Protein AF-A0A0D0E248-F1 (afdb_monomer_lite)

Structure (mmCIF, N/CA/C/O backbone):
data_AF-A0A0D0E248-F1
#
_entry.id   AF-A0A0D0E248-F1
#
loop_
_atom_site.group_PDB
_atom_site.id
_atom_site.type_symbol
_atom_site.label_atom_id
_atom_site.label_alt_id
_atom_site.label_comp_id
_atom_site.label_asym_id
_atom_site.label_entity_id
_atom_site.label_seq_id
_atom_site.pdbx_PDB_ins_code
_atom_site.Cartn_x
_atom_site.Cartn_y
_atom_site.Cartn_z
_atom_site.occupancy
_atom_site.B_iso_or_equiv
_atom_site.auth_seq_id
_atom_site.auth_comp_id
_atom_site.auth_asym_id
_atom_site.auth_atom_id
_atom_site.pdbx_PDB_model_num
ATOM 1 N N . MET A 1 1 ? -57.330 0.760 -16.934 1.00 39.19 1 MET A N 1
ATOM 2 C CA . MET A 1 1 ? -55.935 1.194 -16.729 1.00 39.19 1 MET A CA 1
ATOM 3 C C . MET A 1 1 ? -55.610 0.836 -15.293 1.00 39.19 1 MET A C 1
ATOM 5 O O . MET A 1 1 ? -56.316 1.306 -14.417 1.00 39.19 1 MET A O 1
ATOM 9 N N . ALA A 1 2 ? -54.727 -0.141 -15.085 1.00 39.84 2 ALA A N 1
ATOM 10 C CA . ALA A 1 2 ? -54.472 -0.732 -13.774 1.00 39.84 2 ALA A CA 1
ATOM 11 C C . ALA A 1 2 ? -53.403 0.086 -13.042 1.00 39.84 2 ALA A C 1
ATOM 13 O O . ALA A 1 2 ? -52.274 0.191 -13.518 1.00 39.84 2 ALA A O 1
ATOM 14 N N . GLU A 1 3 ? -53.783 0.675 -11.914 1.00 45.19 3 GLU A N 1
ATOM 15 C CA . GLU A 1 3 ? -52.888 1.369 -10.994 1.00 45.19 3 GLU A CA 1
ATOM 16 C C . GLU A 1 3 ? -52.169 0.314 -10.142 1.00 45.19 3 GLU A C 1
ATOM 18 O O . GLU A 1 3 ? -52.788 -0.406 -9.360 1.00 45.19 3 GLU A O 1
ATOM 23 N N . GLN A 1 4 ? -50.862 0.159 -10.355 1.00 46.84 4 GLN A N 1
ATOM 24 C CA . GLN A 1 4 ? -50.018 -0.738 -9.569 1.00 46.84 4 GLN A CA 1
ATOM 25 C C . GLN A 1 4 ? -49.621 -0.028 -8.272 1.00 46.84 4 GLN A C 1
ATOM 27 O O . GLN A 1 4 ? -48.730 0.818 -8.252 1.00 46.84 4 GLN A O 1
ATOM 32 N N . HIS A 1 5 ? -50.321 -0.369 -7.194 1.00 43.12 5 HIS A N 1
ATOM 33 C CA . HIS A 1 5 ? -49.990 0.010 -5.826 1.00 43.12 5 HIS A CA 1
ATOM 34 C C . HIS A 1 5 ? -48.721 -0.759 -5.413 1.00 43.12 5 HIS A C 1
ATOM 36 O O . HIS A 1 5 ? -48.769 -1.972 -5.216 1.00 43.12 5 HIS A O 1
ATOM 42 N N . LEU A 1 6 ? -47.566 -0.084 -5.353 1.00 41.16 6 LEU A N 1
ATOM 43 C CA . LEU A 1 6 ? -46.369 -0.642 -4.716 1.00 41.16 6 LEU A CA 1
ATOM 44 C C . LEU A 1 6 ? -46.582 -0.605 -3.198 1.00 41.16 6 LEU A C 1
ATOM 46 O O . LEU A 1 6 ? -46.301 0.396 -2.541 1.00 41.16 6 LEU A O 1
ATOM 50 N N . GLU A 1 7 ? -47.099 -1.699 -2.650 1.00 42.28 7 GLU A N 1
ATOM 51 C CA . GLU A 1 7 ? -47.077 -1.949 -1.213 1.00 42.28 7 GLU A CA 1
ATOM 52 C C . GLU A 1 7 ? -45.626 -2.223 -0.794 1.00 42.28 7 GLU A C 1
ATOM 54 O O . GLU A 1 7 ? -45.044 -3.257 -1.120 1.00 42.28 7 GLU A O 1
ATOM 59 N N . LEU A 1 8 ? -45.009 -1.249 -0.125 1.00 46.56 8 LEU A N 1
ATOM 60 C CA . LEU A 1 8 ? -43.713 -1.424 0.523 1.00 46.56 8 LEU A CA 1
ATOM 61 C C . LEU A 1 8 ? -43.925 -2.213 1.821 1.00 46.56 8 LEU A C 1
ATOM 63 O O . LEU A 1 8 ? -44.661 -1.780 2.707 1.00 46.56 8 LEU A O 1
ATOM 67 N N . ASP A 1 9 ? -43.286 -3.379 1.901 1.00 43.09 9 ASP A N 1
ATOM 68 C CA . ASP A 1 9 ? -43.394 -4.343 2.998 1.00 43.09 9 ASP A CA 1
ATOM 69 C C . ASP A 1 9 ? -42.980 -3.709 4.356 1.00 43.09 9 ASP A C 1
ATOM 71 O O . ASP A 1 9 ? -41.838 -3.256 4.493 1.00 43.09 9 ASP A O 1
ATOM 75 N N . PRO A 1 10 ? -43.856 -3.651 5.384 1.00 47.69 10 PRO A N 1
ATOM 76 C CA . PRO A 1 10 ? -43.585 -2.937 6.642 1.00 47.69 10 PRO A CA 1
ATOM 77 C C . PRO A 1 10 ? -42.540 -3.600 7.553 1.00 47.69 10 PRO A C 1
ATOM 79 O O . PRO A 1 10 ? -42.198 -3.048 8.597 1.00 47.69 10 PRO A O 1
ATOM 82 N N . GLN A 1 11 ? -42.046 -4.790 7.200 1.00 52.72 11 GLN A N 1
ATOM 83 C CA . GLN A 1 11 ? -41.206 -5.614 8.078 1.00 52.72 11 GLN A CA 1
ATOM 84 C C . GLN A 1 11 ? -39.753 -5.126 8.211 1.00 52.72 11 GLN A C 1
ATOM 86 O O . GLN A 1 11 ? -39.019 -5.635 9.053 1.00 52.72 11 GLN A O 1
ATOM 91 N N . PHE A 1 12 ? -39.333 -4.129 7.425 1.00 52.69 12 PHE A N 1
ATOM 92 C CA . PHE A 1 12 ? -37.957 -3.608 7.420 1.00 52.69 12 PHE A CA 1
ATOM 93 C C . PHE A 1 12 ? -37.821 -2.161 7.921 1.00 52.69 12 PHE A C 1
ATOM 95 O O . PHE A 1 12 ? -36.789 -1.520 7.715 1.00 52.69 12 PHE A O 1
ATOM 102 N N . LEU A 1 13 ? -38.838 -1.628 8.602 1.00 53.03 13 LEU A N 1
ATOM 103 C CA . LEU A 1 13 ? -38.734 -0.331 9.270 1.00 53.03 13 LEU A CA 1
ATOM 104 C C . LEU A 1 13 ? -38.029 -0.501 10.619 1.00 53.03 13 LEU A C 1
ATOM 106 O O . LEU A 1 13 ? -38.674 -0.680 11.649 1.00 53.03 13 LEU A O 1
ATOM 110 N N . LEU A 1 14 ? -36.694 -0.440 10.602 1.00 62.88 14 LEU A N 1
ATOM 111 C CA . LEU A 1 14 ? -35.895 -0.323 11.823 1.00 62.88 14 LEU A CA 1
ATOM 112 C C . LEU A 1 14 ? -36.376 0.897 12.614 1.00 62.88 14 LEU A C 1
ATOM 114 O O . LEU A 1 14 ? -36.483 2.005 12.080 1.00 62.88 14 LEU A O 1
ATOM 118 N N . SER A 1 15 ? -36.669 0.703 13.895 1.00 78.12 15 SER A N 1
ATOM 119 C CA . SER A 1 15 ? -37.025 1.802 14.781 1.00 78.12 15 SER A CA 1
ATOM 120 C C . SER A 1 15 ? -35.856 2.779 14.912 1.00 78.12 15 SER A C 1
ATOM 122 O O . SER A 1 15 ? -34.686 2.414 14.784 1.00 78.12 15 SER A O 1
ATOM 124 N N . ALA A 1 16 ? -36.149 4.037 15.244 1.00 71.25 16 ALA A N 1
ATOM 125 C CA . ALA A 1 16 ? -35.110 5.043 15.481 1.00 71.25 16 ALA A CA 1
ATOM 126 C C . ALA A 1 16 ? -34.071 4.599 16.534 1.00 71.25 16 ALA A C 1
ATOM 128 O O . ALA A 1 16 ? -32.921 5.018 16.469 1.00 71.25 16 ALA A O 1
ATOM 129 N N . ARG A 1 17 ? -34.464 3.725 17.476 1.00 70.62 17 ARG A N 1
ATOM 130 C CA . ARG A 1 17 ? -33.571 3.138 18.485 1.00 70.62 17 ARG A CA 1
ATOM 131 C C . ARG A 1 17 ? -32.650 2.069 17.903 1.00 70.62 17 ARG A C 1
ATOM 133 O O . ARG A 1 17 ? -31.469 2.076 18.212 1.00 70.62 17 ARG A O 1
ATOM 140 N N . GLU A 1 18 ? -33.161 1.204 17.032 1.00 76.94 18 GLU A N 1
ATOM 141 C CA . GLU A 1 18 ? -32.341 0.200 16.340 1.00 76.94 18 GLU A CA 1
ATOM 142 C C . GLU A 1 18 ? -31.362 0.860 15.363 1.00 76.94 18 GLU A C 1
ATOM 144 O O . GLU A 1 18 ? -30.212 0.443 15.257 1.00 76.94 18 GLU A O 1
ATOM 149 N N . ILE A 1 19 ? -31.778 1.942 14.696 1.00 77.06 19 ILE A N 1
ATOM 150 C CA . ILE A 1 19 ? -30.882 2.745 13.855 1.00 77.06 19 ILE A CA 1
ATOM 151 C C . ILE A 1 19 ? -29.776 3.380 14.706 1.00 77.06 19 ILE A C 1
ATOM 153 O O . ILE A 1 19 ? -28.614 3.322 14.314 1.00 77.06 19 ILE A O 1
ATOM 157 N N . ASP A 1 20 ? -30.107 3.956 15.865 1.00 73.56 20 ASP A N 1
ATOM 158 C CA . ASP A 1 20 ? -29.113 4.549 16.770 1.00 73.56 20 ASP A CA 1
ATOM 159 C C . ASP A 1 20 ? -28.129 3.505 17.318 1.00 73.56 20 ASP A C 1
ATOM 161 O O . ASP A 1 20 ? -26.929 3.767 17.393 1.00 73.56 20 ASP A O 1
ATOM 165 N N . GLU A 1 21 ? -28.602 2.294 17.615 1.00 74.62 21 GLU A N 1
ATOM 166 C CA . GLU A 1 21 ? -27.767 1.193 18.094 1.00 74.62 21 GLU A CA 1
ATOM 167 C C . GLU A 1 21 ? -26.815 0.684 17.001 1.00 74.62 21 GLU A C 1
ATOM 169 O O . GLU A 1 21 ? -25.616 0.529 17.245 1.00 74.62 21 GLU A O 1
ATOM 174 N N . VAL A 1 22 ? -27.303 0.522 15.766 1.00 71.81 22 VAL A N 1
ATOM 175 C CA . VAL A 1 22 ? -26.469 0.168 14.606 1.00 71.81 22 VAL A CA 1
ATOM 176 C C . VAL A 1 22 ? -25.465 1.283 14.309 1.00 71.81 22 VAL A C 1
ATOM 178 O O . VAL A 1 22 ? -24.272 1.019 14.169 1.00 71.81 22 VAL A O 1
ATOM 181 N N . VAL A 1 23 ? -25.899 2.544 14.268 1.00 75.50 23 VAL A N 1
ATOM 182 C CA . VAL A 1 23 ? -25.011 3.693 14.034 1.00 75.50 23 VAL A CA 1
ATOM 183 C C . VAL A 1 23 ? -23.984 3.829 15.155 1.00 75.50 23 VAL A C 1
ATOM 185 O O . VAL A 1 23 ? -22.828 4.124 14.863 1.00 75.50 23 VAL A O 1
ATOM 188 N N . SER A 1 24 ? -24.347 3.570 16.412 1.00 68.31 24 SER A N 1
ATOM 189 C CA . SER A 1 24 ? -23.414 3.556 17.543 1.00 68.31 24 SER A CA 1
ATOM 190 C C . SER A 1 24 ? -22.402 2.418 17.431 1.00 68.31 24 SER A C 1
ATOM 192 O O . SER A 1 24 ? -21.206 2.660 17.583 1.00 68.31 24 SER A O 1
ATOM 194 N N . GLN A 1 25 ? -22.825 1.202 17.072 1.00 64.19 25 GLN A N 1
ATOM 195 C CA . GLN A 1 25 ? -21.902 0.093 16.806 1.00 64.19 25 GLN A CA 1
ATOM 196 C C . GLN A 1 25 ? -20.939 0.408 15.651 1.00 64.19 25 GLN A C 1
ATOM 198 O O . GLN A 1 25 ? -19.745 0.114 15.739 1.00 64.19 25 GLN A O 1
ATOM 203 N N . PHE A 1 26 ? -21.425 1.051 14.587 1.00 60.91 26 PHE A N 1
ATOM 204 C CA . PHE A 1 26 ? -20.584 1.498 13.477 1.00 60.91 26 PHE A CA 1
ATOM 205 C C . PHE A 1 26 ? -19.649 2.644 13.886 1.00 60.91 26 PHE A C 1
ATOM 207 O O . PHE A 1 26 ? -18.462 2.582 13.574 1.00 60.91 26 PHE A O 1
ATOM 214 N N . ARG A 1 27 ? -20.128 3.639 14.648 1.00 56.56 27 ARG A N 1
ATOM 215 C CA . ARG A 1 27 ? -19.309 4.751 15.160 1.00 56.56 27 ARG A CA 1
ATOM 216 C C . ARG A 1 27 ? -18.167 4.252 16.033 1.00 56.56 27 ARG A C 1
ATOM 218 O O . ARG A 1 27 ? -17.039 4.679 15.821 1.00 56.56 27 ARG A O 1
ATOM 225 N N . LEU A 1 28 ? -18.425 3.310 16.942 1.00 52.59 28 LEU A N 1
ATOM 226 C CA . LEU A 1 28 ? -17.391 2.705 17.790 1.00 52.59 28 LEU A CA 1
ATOM 227 C C . LEU A 1 28 ? -16.330 1.942 16.982 1.00 52.59 28 LEU A C 1
ATOM 229 O O . LEU A 1 28 ? -15.172 1.880 17.390 1.00 52.59 28 LEU A O 1
ATOM 233 N N . ARG A 1 29 ? -16.695 1.388 15.820 1.00 53.44 29 ARG A N 1
ATOM 234 C CA . ARG A 1 29 ? -15.734 0.769 14.894 1.00 53.44 29 ARG A CA 1
ATOM 235 C C . ARG A 1 29 ? -14.921 1.797 14.105 1.00 53.44 29 ARG A C 1
ATOM 237 O O . ARG A 1 29 ? -13.786 1.496 13.752 1.00 53.44 29 ARG A O 1
ATOM 244 N N . THR A 1 30 ? -15.475 2.980 13.836 1.00 49.66 30 THR A N 1
ATOM 245 C CA . THR A 1 30 ? -14.828 4.046 13.048 1.00 49.66 30 THR A CA 1
ATOM 246 C C . THR A 1 30 ? -14.106 5.111 13.877 1.00 49.66 30 THR A C 1
ATOM 248 O O . THR A 1 30 ? -13.422 5.947 13.294 1.00 49.66 30 THR A O 1
ATOM 251 N N . SER A 1 31 ? -14.269 5.130 15.204 1.00 49.25 31 SER A N 1
ATOM 252 C CA . SER A 1 31 ? -13.584 6.082 16.087 1.00 49.25 31 SER A CA 1
ATOM 253 C C . SER A 1 31 ? -12.070 5.917 15.976 1.00 49.25 31 SER A C 1
ATOM 255 O O . SER A 1 31 ? -11.568 4.880 16.391 1.00 49.25 31 SER A O 1
ATOM 257 N N . ASP A 1 32 ? -11.395 6.929 15.412 1.00 55.12 32 ASP A N 1
ATOM 258 C CA . ASP A 1 32 ? -9.947 7.234 15.409 1.00 55.12 32 ASP A CA 1
ATOM 259 C C . ASP A 1 32 ? -9.074 6.147 16.072 1.00 55.12 32 ASP A C 1
ATOM 261 O O . ASP A 1 32 ? -8.556 6.296 17.181 1.00 55.12 32 ASP A O 1
ATOM 265 N N . ARG A 1 33 ? -8.964 4.989 15.414 1.00 67.62 33 ARG A N 1
ATOM 266 C CA . ARG A 1 33 ? -8.245 3.821 15.930 1.00 67.62 33 ARG A CA 1
ATOM 267 C C . ARG A 1 33 ? -6.754 4.026 15.661 1.00 67.62 33 ARG A C 1
ATOM 269 O O . ARG A 1 33 ? -6.167 3.320 14.857 1.00 67.62 33 ARG A O 1
ATOM 276 N N . ARG A 1 34 ? -6.136 5.021 16.301 1.00 72.38 34 ARG A N 1
ATOM 277 C CA . ARG A 1 34 ? -4.711 5.317 16.094 1.00 72.38 34 ARG A CA 1
ATOM 278 C C . ARG A 1 34 ? -3.852 4.110 16.444 1.00 72.38 34 ARG A C 1
ATOM 280 O O . ARG A 1 34 ? -4.007 3.518 17.512 1.00 72.38 34 ARG A O 1
ATOM 287 N N . LEU A 1 35 ? -2.942 3.766 15.542 1.00 80.75 35 LEU A N 1
ATOM 288 C CA . LEU A 1 35 ? -1.962 2.711 15.774 1.00 80.75 35 LEU A CA 1
ATOM 289 C C . LEU A 1 35 ? -0.970 3.140 16.862 1.00 80.75 35 LEU A C 1
ATOM 291 O O . LEU A 1 35 ? -0.511 4.284 16.887 1.00 80.75 35 LEU A O 1
ATOM 295 N N . SER A 1 36 ? -0.606 2.216 17.753 1.00 85.12 36 SER A N 1
ATOM 296 C CA . SER A 1 36 ? 0.502 2.427 18.688 1.00 85.12 36 SER A CA 1
ATOM 297 C C . SER A 1 36 ? 1.841 2.452 17.944 1.00 85.12 36 SER A C 1
ATOM 299 O O . SER A 1 36 ? 1.969 1.912 16.845 1.00 85.12 36 SER A O 1
ATOM 301 N N . HIS A 1 37 ? 2.882 3.034 18.545 1.00 85.56 37 HIS A N 1
ATOM 302 C CA . HIS A 1 37 ? 4.206 3.082 17.912 1.00 85.56 37 HIS A CA 1
ATOM 303 C C . HIS A 1 37 ? 4.767 1.691 17.585 1.00 85.56 37 HIS A C 1
ATOM 305 O O . HIS A 1 37 ? 5.299 1.479 16.498 1.00 85.56 37 HIS A O 1
ATOM 311 N N . GLN A 1 38 ? 4.570 0.726 18.486 1.00 86.69 38 GLN A N 1
ATOM 312 C CA . GLN A 1 38 ? 4.970 -0.667 18.271 1.00 86.69 38 GLN A CA 1
ATOM 313 C C . GLN A 1 38 ? 4.192 -1.311 17.116 1.00 86.69 38 GLN A C 1
ATOM 315 O O . GLN A 1 38 ? 4.780 -1.999 16.284 1.00 86.69 38 GLN A O 1
ATOM 320 N N . GLN A 1 39 ? 2.886 -1.044 17.015 1.00 86.06 39 GLN A N 1
ATOM 321 C CA . GLN A 1 39 ? 2.057 -1.529 15.909 1.00 86.06 39 GLN A CA 1
ATOM 322 C C . GLN A 1 39 ? 2.500 -0.945 14.566 1.00 86.06 39 GLN A C 1
ATOM 324 O O . GLN A 1 39 ? 2.599 -1.678 13.584 1.00 86.06 39 GLN A O 1
ATOM 329 N N . MET A 1 40 ? 2.799 0.356 14.530 1.00 88.88 40 MET A N 1
ATOM 330 C CA . MET A 1 40 ? 3.289 1.027 13.326 1.00 88.88 40 MET A CA 1
ATOM 331 C C . MET A 1 40 ? 4.625 0.435 12.857 1.00 88.88 40 MET A C 1
ATOM 333 O O . MET A 1 40 ? 4.765 0.112 11.679 1.00 88.88 40 MET A O 1
ATOM 337 N N . GLN A 1 41 ? 5.582 0.235 13.771 1.00 86.12 41 GLN A N 1
ATOM 338 C CA . GLN A 1 41 ? 6.877 -0.375 13.445 1.00 86.12 41 GLN A CA 1
ATOM 339 C C . GLN A 1 41 ? 6.732 -1.813 12.938 1.00 86.12 41 GLN A C 1
ATOM 341 O O . GLN A 1 41 ? 7.352 -2.174 11.938 1.00 86.12 41 GLN A O 1
ATOM 346 N N . LYS A 1 42 ? 5.889 -2.623 13.593 1.00 87.81 42 LYS A N 1
ATOM 347 C CA . LYS A 1 42 ? 5.629 -4.004 13.175 1.00 87.81 42 LYS A CA 1
ATOM 348 C C . LYS A 1 42 ? 5.058 -4.048 11.758 1.00 87.81 42 LYS A C 1
ATOM 350 O O . LYS A 1 42 ? 5.632 -4.714 10.899 1.00 87.81 42 LYS A O 1
ATOM 355 N N . LEU A 1 43 ? 4.006 -3.269 11.493 1.00 88.50 43 LEU A N 1
ATOM 356 C CA . LEU A 1 43 ? 3.406 -3.158 10.161 1.00 88.50 43 LEU A CA 1
ATOM 357 C C . LEU A 1 43 ? 4.445 -2.781 9.109 1.00 88.50 43 LEU A C 1
ATOM 359 O O . LEU A 1 43 ? 4.536 -3.445 8.084 1.00 88.50 43 LEU A O 1
ATOM 363 N N . PHE A 1 44 ? 5.251 -1.754 9.383 1.00 85.25 44 PHE A N 1
ATOM 364 C CA . PHE A 1 44 ? 6.298 -1.310 8.468 1.00 85.25 44 PHE A CA 1
ATOM 365 C C . PHE A 1 44 ? 7.323 -2.411 8.159 1.00 85.25 44 PHE A C 1
ATOM 367 O O . PHE A 1 44 ? 7.690 -2.604 7.000 1.00 85.25 44 PHE A O 1
ATOM 374 N N . SER A 1 45 ? 7.756 -3.163 9.175 1.00 86.44 45 SER A N 1
ATOM 375 C CA . SER A 1 45 ? 8.726 -4.252 9.004 1.00 86.44 45 SER A CA 1
ATOM 376 C C . SER A 1 45 ? 8.183 -5.438 8.199 1.00 86.44 45 SER A C 1
ATOM 378 O O . SER A 1 45 ? 8.944 -6.126 7.523 1.00 86.44 45 SER A O 1
ATOM 380 N N . GLU A 1 46 ? 6.866 -5.649 8.223 1.00 88.62 46 GLU A N 1
ATOM 381 C CA . GLU A 1 46 ? 6.184 -6.751 7.534 1.00 88.62 46 GLU A CA 1
ATOM 382 C C . GLU A 1 46 ? 5.757 -6.395 6.100 1.00 88.62 46 GLU A C 1
ATOM 384 O O . GLU A 1 46 ? 5.252 -7.258 5.373 1.00 88.62 46 GLU A O 1
ATOM 389 N N . LEU A 1 47 ? 5.960 -5.141 5.672 1.00 90.56 47 LEU A N 1
ATOM 390 C CA . LEU A 1 47 ? 5.646 -4.699 4.317 1.00 90.56 47 LEU A CA 1
ATOM 391 C C . LEU A 1 47 ? 6.585 -5.368 3.295 1.00 90.56 47 LEU A C 1
ATOM 393 O O . LEU A 1 47 ? 7.788 -5.064 3.254 1.00 90.56 47 LEU A O 1
ATOM 397 N N . PRO A 1 48 ? 6.050 -6.243 2.421 1.00 92.94 48 PRO A N 1
ATOM 398 C CA . PRO A 1 48 ? 6.854 -6.958 1.444 1.00 92.94 48 PRO A CA 1
ATOM 399 C C . PRO A 1 48 ? 7.380 -5.988 0.387 1.00 92.94 48 PRO A C 1
ATOM 401 O O . PRO A 1 48 ? 6.690 -5.042 -0.001 1.00 92.94 48 PRO A O 1
ATOM 404 N N . LYS A 1 49 ? 8.585 -6.238 -0.123 1.00 93.38 49 LYS A N 1
ATOM 405 C CA . LYS A 1 49 ? 9.030 -5.604 -1.368 1.00 93.38 49 LYS A CA 1
ATOM 406 C C . LYS A 1 49 ? 8.296 -6.251 -2.542 1.00 93.38 49 LYS A C 1
ATOM 408 O O . LYS A 1 49 ? 8.161 -7.470 -2.579 1.00 93.38 49 LYS A O 1
ATOM 413 N N . VAL A 1 50 ? 7.792 -5.431 -3.457 1.00 94.69 50 VAL A N 1
ATOM 414 C CA . VAL A 1 50 ? 7.120 -5.867 -4.685 1.00 94.69 50 VAL A CA 1
ATOM 415 C C . VAL A 1 50 ? 8.050 -5.571 -5.847 1.00 94.69 50 VAL A C 1
ATOM 417 O O . VAL A 1 50 ? 8.481 -4.435 -6.006 1.00 94.69 50 VAL A O 1
ATOM 420 N N . THR A 1 51 ? 8.357 -6.588 -6.641 1.00 94.62 51 THR A N 1
ATOM 421 C CA . THR A 1 51 ? 9.207 -6.468 -7.830 1.00 94.62 51 THR A CA 1
ATOM 422 C C . THR A 1 51 ? 8.377 -6.222 -9.086 1.00 94.62 51 THR A C 1
ATOM 424 O O . THR A 1 51 ? 7.158 -6.404 -9.093 1.00 94.62 51 THR A O 1
ATOM 427 N N . GLU A 1 52 ? 9.033 -5.865 -10.188 1.00 94.62 52 GLU A N 1
ATOM 428 C CA . GLU A 1 52 ? 8.367 -5.753 -11.489 1.00 94.62 52 GLU A CA 1
ATOM 429 C C . GLU A 1 52 ? 7.705 -7.076 -11.909 1.00 94.62 52 GLU A C 1
ATOM 431 O O . GLU A 1 52 ? 6.560 -7.084 -12.362 1.00 94.62 52 GLU A O 1
ATOM 436 N N . ALA A 1 53 ? 8.369 -8.211 -11.665 1.00 93.81 53 ALA A N 1
ATOM 437 C CA . ALA A 1 53 ? 7.810 -9.532 -11.943 1.00 93.81 53 ALA A CA 1
ATOM 438 C C . ALA A 1 53 ? 6.507 -9.786 -11.161 1.00 93.81 53 ALA A C 1
ATOM 440 O O . ALA A 1 53 ? 5.554 -10.339 -11.713 1.00 93.81 53 ALA A O 1
ATOM 441 N N . ASP A 1 54 ? 6.429 -9.330 -9.905 1.00 93.81 54 ASP A N 1
ATOM 442 C CA . ASP A 1 54 ? 5.211 -9.430 -9.094 1.00 93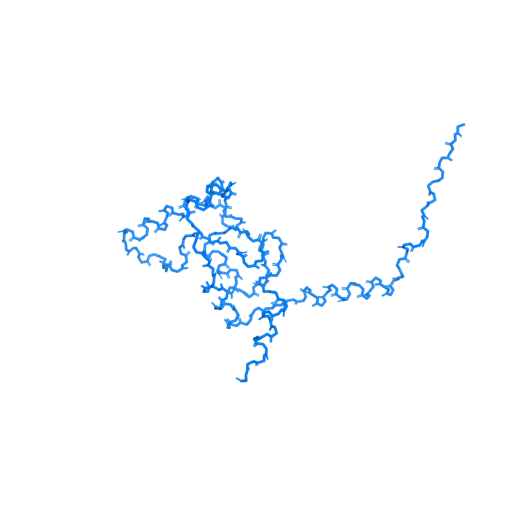.81 54 ASP A CA 1
ATOM 443 C C . ASP A 1 54 ? 4.070 -8.565 -9.650 1.00 93.81 54 ASP A C 1
ATOM 445 O O . ASP A 1 54 ? 2.903 -8.967 -9.589 1.00 93.81 54 ASP A O 1
ATOM 449 N N . LEU A 1 55 ? 4.384 -7.384 -10.197 1.00 93.44 55 LEU A N 1
ATOM 450 C CA . LEU A 1 55 ? 3.395 -6.502 -10.826 1.00 93.44 55 LEU A CA 1
ATOM 451 C C . LEU A 1 55 ? 2.829 -7.116 -12.105 1.00 93.44 55 LEU A C 1
ATOM 453 O O . LEU A 1 55 ? 1.614 -7.071 -12.309 1.00 93.44 55 LEU A O 1
ATOM 457 N N . ILE A 1 56 ? 3.687 -7.725 -12.926 1.00 93.06 56 ILE A N 1
ATOM 458 C CA . ILE A 1 56 ? 3.284 -8.450 -14.137 1.00 93.06 56 ILE A CA 1
ATOM 459 C C . ILE A 1 56 ? 2.396 -9.639 -13.759 1.00 93.06 56 ILE A C 1
ATOM 461 O O . ILE A 1 56 ? 1.302 -9.789 -14.299 1.00 93.06 56 ILE A O 1
ATOM 465 N N . ALA A 1 57 ? 2.817 -10.443 -12.779 1.00 92.06 57 ALA A N 1
ATOM 466 C CA . ALA A 1 57 ? 2.048 -11.594 -12.307 1.00 92.06 57 ALA A CA 1
ATOM 467 C C . ALA A 1 57 ? 0.675 -11.208 -11.723 1.00 92.06 57 ALA A C 1
ATOM 469 O O . ALA A 1 57 ? -0.249 -12.020 -11.728 1.00 92.06 57 ALA A O 1
ATOM 470 N N . SER A 1 58 ? 0.537 -9.975 -11.227 1.00 86.88 58 SER A N 1
ATOM 471 C CA . SER A 1 58 ? -0.693 -9.456 -10.621 1.00 86.88 58 SER A CA 1
ATOM 472 C C . SER A 1 58 ? -1.568 -8.638 -11.581 1.00 86.88 58 SER A C 1
ATOM 474 O O . SER A 1 58 ? -2.537 -8.042 -11.112 1.00 86.88 58 SER A O 1
ATOM 476 N N . ASP A 1 59 ? -1.225 -8.562 -12.874 1.00 89.81 59 ASP A N 1
ATOM 477 C CA . ASP A 1 59 ? -1.885 -7.708 -13.881 1.00 89.81 59 ASP A CA 1
ATOM 478 C C . ASP A 1 59 ? -1.971 -6.224 -13.457 1.00 89.81 59 ASP A C 1
ATOM 480 O O . ASP A 1 59 ? -2.956 -5.521 -13.670 1.00 89.81 59 ASP A O 1
ATOM 484 N N . ARG A 1 60 ? -0.925 -5.735 -12.777 1.00 87.12 60 ARG A N 1
ATOM 485 C CA . ARG A 1 60 ? -0.817 -4.353 -12.267 1.00 87.12 60 ARG A CA 1
ATOM 486 C C . ARG A 1 60 ? 0.424 -3.626 -12.781 1.00 87.12 60 ARG A C 1
ATOM 488 O O . ARG A 1 60 ? 0.858 -2.658 -12.163 1.00 87.12 60 ARG A O 1
ATOM 495 N N . HIS A 1 61 ? 0.993 -4.089 -13.892 1.00 86.56 61 HIS A N 1
ATOM 496 C CA . HIS A 1 61 ? 2.213 -3.525 -14.472 1.00 86.56 61 HIS A CA 1
ATOM 497 C C . HIS A 1 61 ? 2.071 -2.029 -14.818 1.00 86.56 61 HIS A C 1
ATOM 499 O O . HIS A 1 61 ? 2.923 -1.235 -14.437 1.00 86.56 61 HIS A O 1
ATOM 505 N N . ASP A 1 62 ? 0.934 -1.628 -15.394 1.00 88.88 62 ASP A N 1
ATOM 506 C CA . ASP A 1 62 ? 0.597 -0.226 -15.694 1.00 88.88 62 ASP A CA 1
ATOM 507 C C . ASP A 1 62 ? -0.037 0.522 -14.506 1.00 88.88 62 ASP A C 1
ATOM 509 O O . ASP A 1 62 ? -0.647 1.583 -14.652 1.00 88.88 62 ASP A O 1
ATOM 513 N N . GLY A 1 63 ? 0.050 -0.046 -13.302 1.00 93.44 63 GLY A N 1
ATOM 514 C CA . GLY A 1 63 ? -0.517 0.555 -12.107 1.00 93.44 63 GLY A CA 1
ATOM 515 C C . GLY A 1 63 ? 0.165 1.872 -11.735 1.00 93.44 63 GLY A C 1
ATOM 516 O O . GLY A 1 63 ? 1.353 2.095 -11.985 1.00 93.44 63 GLY A O 1
ATOM 517 N N . VAL A 1 64 ? -0.587 2.725 -11.046 1.00 96.88 64 VAL A N 1
ATOM 518 C CA . VAL A 1 64 ? -0.070 3.925 -10.379 1.00 96.88 64 VAL A CA 1
ATOM 519 C C . VAL A 1 64 ? -0.247 3.791 -8.875 1.00 96.88 64 VAL A C 1
ATOM 521 O O . VAL A 1 64 ? -1.199 3.159 -8.410 1.00 96.88 64 VAL A O 1
ATOM 524 N N . CYS A 1 65 ? 0.647 4.402 -8.102 1.00 96.75 65 CYS A N 1
ATOM 525 C CA . CYS A 1 65 ? 0.429 4.570 -6.672 1.00 96.75 65 CYS A CA 1
ATOM 526 C C . CYS A 1 65 ? -0.814 5.459 -6.458 1.00 96.75 65 CYS A C 1
ATOM 528 O O . CYS A 1 65 ? -0.810 6.602 -6.914 1.00 96.75 65 CYS A O 1
ATOM 530 N N . PRO A 1 66 ? -1.857 5.010 -5.735 1.00 95.75 66 PRO A N 1
ATOM 531 C CA . PRO A 1 66 ? -3.063 5.816 -5.513 1.00 95.75 66 PRO A CA 1
ATOM 532 C C . PRO A 1 66 ? -2.867 7.073 -4.648 1.00 95.75 66 PRO A C 1
ATOM 534 O O . PRO A 1 66 ? -3.826 7.814 -4.454 1.00 95.75 66 PRO A O 1
ATOM 537 N N . ILE A 1 67 ? -1.672 7.274 -4.077 1.00 96.25 67 ILE A N 1
ATOM 538 C CA . ILE A 1 67 ? -1.364 8.388 -3.171 1.00 96.25 67 ILE A CA 1
ATOM 539 C C . ILE A 1 67 ? -0.575 9.478 -3.912 1.00 96.25 67 ILE A C 1
ATOM 541 O O . ILE A 1 67 ? -1.048 10.608 -3.995 1.00 96.25 67 ILE A O 1
ATOM 545 N N . CYS A 1 68 ? 0.588 9.148 -4.491 1.00 96.31 68 CYS A N 1
ATOM 546 C CA . CYS A 1 68 ? 1.398 10.109 -5.255 1.00 96.31 68 CYS A CA 1
ATOM 547 C C . CYS A 1 68 ? 1.118 10.152 -6.760 1.00 96.31 68 CYS A C 1
ATOM 549 O O . CYS A 1 68 ? 1.628 11.044 -7.430 1.00 96.31 68 CYS A O 1
ATOM 551 N N . PHE A 1 69 ? 0.343 9.209 -7.303 1.00 96.00 69 PHE A N 1
ATOM 552 C CA . PHE A 1 69 ? 0.030 9.087 -8.734 1.00 96.00 69 PHE A CA 1
ATOM 553 C C . PHE A 1 69 ? 1.220 8.792 -9.667 1.00 96.00 69 PHE A C 1
ATOM 555 O O . PHE A 1 69 ? 1.036 8.749 -10.882 1.00 96.00 69 PHE A O 1
ATOM 562 N N . ASN A 1 70 ? 2.411 8.506 -9.133 1.00 96.44 70 ASN A N 1
ATOM 563 C CA . ASN A 1 70 ? 3.524 7.995 -9.936 1.00 96.44 70 ASN A CA 1
ATOM 564 C C . ASN A 1 70 ? 3.251 6.553 -10.387 1.00 96.44 70 ASN A C 1
ATOM 566 O O . ASN A 1 70 ? 2.632 5.768 -9.657 1.00 96.44 70 ASN A O 1
ATOM 570 N N . THR A 1 71 ? 3.735 6.186 -11.576 1.00 96.88 71 THR A N 1
ATOM 571 C CA . THR A 1 71 ? 3.641 4.803 -12.062 1.00 96.88 71 THR A CA 1
ATOM 572 C C . THR A 1 71 ? 4.494 3.884 -11.193 1.00 96.88 71 THR A C 1
ATOM 574 O O . THR A 1 71 ? 5.580 4.256 -10.743 1.00 96.88 71 THR A O 1
ATOM 577 N N . LEU A 1 72 ? 4.005 2.667 -10.946 1.00 96.38 72 LEU A N 1
ATOM 578 C CA . LEU A 1 72 ? 4.716 1.697 -10.112 1.00 96.38 72 LEU A CA 1
ATOM 579 C C . LEU A 1 72 ? 6.070 1.315 -10.731 1.00 96.38 72 LEU A C 1
ATOM 581 O O . LEU A 1 72 ? 7.046 1.167 -10.003 1.00 96.38 72 LEU A O 1
ATOM 585 N N . LEU A 1 73 ? 6.155 1.252 -12.064 1.00 95.81 73 LEU A N 1
ATOM 586 C CA . LEU A 1 73 ? 7.411 1.020 -12.784 1.00 95.81 73 LEU A CA 1
ATOM 587 C C . LEU A 1 73 ? 8.4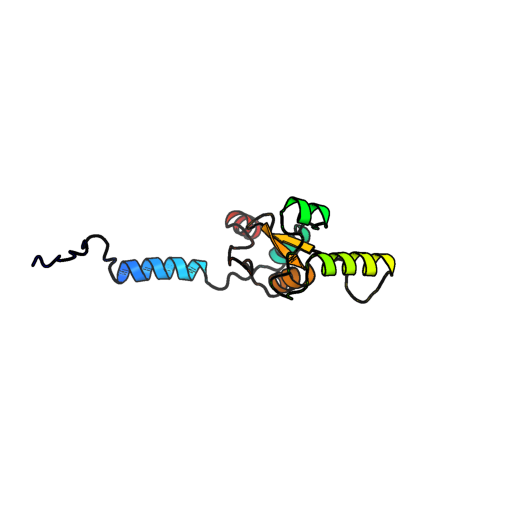14 2.169 -12.626 1.00 95.81 73 LEU A C 1
ATOM 589 O O . LEU A 1 73 ? 9.596 1.905 -12.431 1.00 95.81 73 LEU A O 1
ATOM 593 N N . ALA A 1 74 ? 7.970 3.433 -12.656 1.00 95.25 74 ALA A N 1
ATOM 594 C CA . ALA A 1 74 ? 8.877 4.560 -12.425 1.00 95.25 74 ALA A CA 1
ATOM 595 C C . ALA A 1 74 ? 9.465 4.515 -11.010 1.00 95.25 74 ALA A C 1
ATOM 597 O O . ALA A 1 74 ? 10.662 4.710 -10.837 1.00 95.25 74 ALA A O 1
ATOM 598 N N . ILE A 1 75 ? 8.646 4.173 -10.012 1.00 95.38 75 ILE A N 1
ATOM 599 C CA . ILE A 1 75 ? 9.095 4.027 -8.622 1.00 95.38 75 ILE A CA 1
ATOM 600 C C . ILE A 1 75 ? 10.131 2.898 -8.479 1.00 95.38 75 ILE A C 1
ATOM 602 O O . ILE A 1 75 ? 11.106 3.051 -7.744 1.00 95.38 75 ILE A O 1
ATOM 606 N N . LEU A 1 76 ? 9.942 1.769 -9.171 1.00 94.94 76 LEU A N 1
ATOM 607 C CA . LEU A 1 76 ? 10.922 0.675 -9.175 1.00 94.94 76 LEU A CA 1
ATOM 608 C C . LEU A 1 76 ? 12.233 1.078 -9.864 1.00 94.94 76 LEU A C 1
ATOM 610 O O . LEU A 1 76 ? 13.307 0.799 -9.338 1.00 94.94 76 LEU A O 1
ATOM 614 N N . ALA A 1 77 ? 12.158 1.793 -10.989 1.00 93.31 77 ALA A N 1
ATOM 615 C CA . ALA A 1 77 ? 13.340 2.313 -11.677 1.00 93.31 77 ALA A CA 1
ATOM 616 C C . ALA A 1 77 ? 14.104 3.350 -10.827 1.00 93.31 77 ALA A C 1
ATOM 618 O O . ALA A 1 77 ? 15.337 3.397 -10.843 1.00 93.31 77 ALA A O 1
ATOM 619 N N . GLU A 1 78 ? 13.387 4.172 -10.053 1.00 91.56 78 GLU A N 1
ATOM 620 C CA . GLU A 1 78 ? 13.979 5.091 -9.076 1.00 91.56 78 GLU A CA 1
ATOM 621 C C . GLU A 1 78 ? 14.712 4.337 -7.954 1.00 91.56 78 GLU A C 1
ATOM 623 O O . GLU A 1 78 ? 15.829 4.725 -7.609 1.00 91.56 78 GLU A O 1
ATOM 628 N N . GLU A 1 79 ? 14.133 3.254 -7.415 1.00 92.19 79 GLU A N 1
ATOM 629 C CA . GLU A 1 79 ? 14.793 2.389 -6.418 1.00 92.19 79 GLU A CA 1
ATOM 630 C C . GLU A 1 79 ? 16.092 1.790 -6.975 1.00 92.19 79 GLU A C 1
ATOM 632 O O . GLU A 1 79 ? 17.133 1.877 -6.322 1.00 92.19 79 GLU A O 1
ATOM 637 N N . GLU A 1 80 ? 16.057 1.243 -8.193 1.00 90.06 80 GLU A N 1
ATOM 638 C CA . GLU A 1 80 ? 17.239 0.680 -8.855 1.00 90.06 80 GLU A CA 1
ATOM 639 C C . GLU A 1 80 ? 18.324 1.746 -9.058 1.00 90.06 80 GLU A C 1
ATOM 641 O O . GLU A 1 80 ? 19.481 1.549 -8.683 1.00 90.06 80 GLU A O 1
ATOM 646 N N . THR A 1 81 ? 17.950 2.917 -9.577 1.00 88.12 81 THR A N 1
ATOM 647 C CA . THR A 1 81 ? 18.894 4.019 -9.812 1.00 88.12 81 THR A CA 1
ATOM 648 C C . THR A 1 81 ? 19.516 4.511 -8.507 1.00 88.12 81 THR A C 1
ATOM 650 O O . THR A 1 81 ? 20.725 4.737 -8.443 1.00 88.12 81 THR A O 1
ATOM 653 N N . ALA A 1 82 ? 18.712 4.663 -7.452 1.00 87.12 82 ALA A N 1
ATOM 654 C CA . ALA A 1 82 ? 19.191 5.081 -6.141 1.00 87.12 82 ALA A CA 1
ATOM 655 C C . ALA A 1 82 ? 20.167 4.062 -5.537 1.00 87.12 82 ALA A C 1
ATOM 657 O O . ALA A 1 82 ? 21.175 4.469 -4.959 1.00 87.12 82 ALA A O 1
ATOM 658 N N . HIS A 1 83 ? 19.903 2.766 -5.724 1.00 83.62 83 HIS A N 1
ATOM 659 C CA . HIS A 1 83 ? 20.778 1.690 -5.269 1.00 83.62 83 HIS A CA 1
ATOM 660 C C . HIS A 1 83 ? 22.102 1.642 -6.047 1.00 83.62 83 HIS A C 1
ATOM 662 O O . HIS A 1 83 ? 23.145 1.376 -5.462 1.00 83.62 83 HIS A O 1
ATOM 668 N N . VAL A 1 84 ? 22.100 1.882 -7.363 1.00 86.56 84 VAL A N 1
ATOM 669 C CA . VAL A 1 84 ? 23.338 1.869 -8.169 1.00 86.56 84 VAL A CA 1
ATOM 670 C C . VAL A 1 84 ? 24.196 3.111 -7.906 1.00 86.56 84 VAL A C 1
ATOM 672 O O . VAL A 1 84 ? 25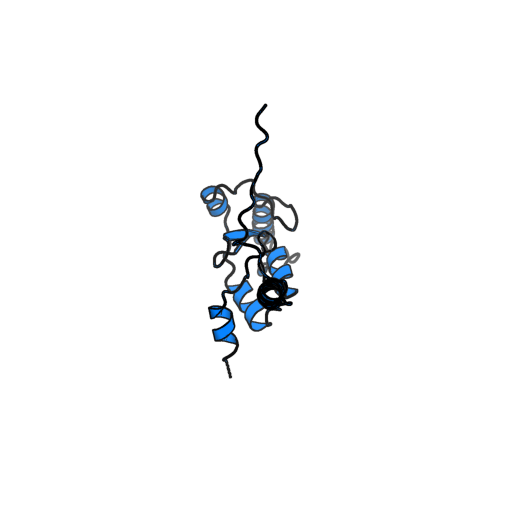.421 3.044 -7.976 1.00 86.56 84 VAL A O 1
ATOM 675 N N . MET A 1 85 ? 23.566 4.250 -7.615 1.00 82.44 85 MET A N 1
ATOM 676 C CA . MET A 1 85 ? 24.254 5.527 -7.408 1.00 82.44 85 MET A CA 1
ATOM 677 C C . MET A 1 85 ? 24.643 5.794 -5.943 1.00 82.44 85 MET A C 1
ATOM 679 O O . MET A 1 85 ? 25.156 6.880 -5.671 1.00 82.44 85 MET A O 1
ATOM 683 N N . ASP A 1 86 ? 24.365 4.870 -5.009 1.00 75.06 86 ASP A N 1
ATOM 684 C CA . ASP A 1 86 ? 24.515 5.061 -3.551 1.00 75.06 86 ASP A CA 1
ATOM 685 C C . ASP A 1 86 ? 23.984 6.435 -3.084 1.00 75.06 86 ASP A C 1
ATOM 687 O O . ASP A 1 86 ? 24.596 7.149 -2.284 1.00 75.06 86 ASP A O 1
ATOM 691 N N . SER A 1 87 ? 22.851 6.864 -3.654 1.00 71.19 87 SER A N 1
ATOM 692 C CA . SER A 1 87 ? 22.367 8.234 -3.476 1.00 71.19 87 SER A CA 1
ATOM 693 C C . SER A 1 87 ? 21.826 8.438 -2.056 1.00 71.19 87 SER A C 1
ATOM 695 O O . SER A 1 87 ? 20.864 7.771 -1.677 1.00 71.19 87 SER A O 1
ATOM 697 N N . PRO A 1 88 ? 22.326 9.425 -1.286 1.00 69.12 88 PRO A N 1
ATOM 698 C CA . PRO A 1 88 ? 21.844 9.703 0.069 1.00 69.12 88 PRO A CA 1
ATOM 699 C C . PRO A 1 88 ? 20.498 10.449 0.093 1.00 69.12 88 PRO A C 1
ATOM 701 O O . PRO A 1 88 ? 20.074 10.928 1.142 1.00 69.12 88 PRO A O 1
ATOM 704 N N . THR A 1 89 ? 19.841 10.623 -1.059 1.00 72.25 89 THR A N 1
ATOM 705 C CA . THR A 1 89 ? 18.682 11.522 -1.190 1.00 72.25 89 THR A CA 1
ATOM 706 C C . THR A 1 89 ? 17.441 10.982 -0.474 1.00 72.25 89 THR A C 1
ATOM 708 O O . THR A 1 89 ? 16.622 11.768 -0.002 1.00 72.25 89 THR A O 1
ATOM 711 N N . HIS A 1 90 ? 17.304 9.658 -0.361 1.00 67.38 90 HIS A N 1
ATOM 712 C CA . HIS A 1 90 ? 16.200 9.018 0.351 1.00 67.38 90 HIS A CA 1
ATOM 713 C C . HIS A 1 90 ? 16.699 7.786 1.120 1.00 67.38 90 HIS A C 1
ATOM 715 O O . HIS A 1 90 ? 17.547 7.063 0.595 1.00 67.38 90 HIS A O 1
ATOM 721 N N . PRO A 1 91 ? 16.181 7.525 2.334 1.00 76.88 91 PRO A N 1
ATOM 722 C CA . PRO A 1 91 ? 16.473 6.291 3.056 1.00 76.88 91 PRO A CA 1
ATOM 723 C C . PRO A 1 91 ? 16.012 5.076 2.239 1.00 76.88 91 PRO A C 1
ATOM 725 O O . PRO A 1 91 ? 14.914 5.064 1.677 1.00 76.88 91 PRO A O 1
ATOM 728 N N . VAL A 1 92 ? 16.864 4.051 2.165 1.00 76.38 92 VAL A N 1
ATOM 729 C CA . VAL A 1 92 ? 16.653 2.848 1.335 1.00 76.38 92 VAL A CA 1
ATOM 730 C C . VAL A 1 92 ? 15.377 2.105 1.741 1.00 76.38 92 VAL A C 1
ATOM 732 O O . VAL A 1 92 ? 14.738 1.436 0.930 1.00 76.38 92 VAL A O 1
ATOM 735 N N . GLU A 1 93 ? 14.966 2.255 2.996 1.00 79.81 93 GLU A N 1
ATOM 736 C CA . GLU A 1 93 ? 13.782 1.639 3.576 1.00 79.81 93 GLU A CA 1
ATOM 737 C C . GLU A 1 93 ? 12.463 2.250 3.067 1.00 79.81 93 GLU A C 1
ATOM 739 O O . GLU A 1 93 ? 11.413 1.624 3.225 1.00 79.81 93 GLU A O 1
ATOM 744 N N . GLU A 1 94 ? 12.497 3.436 2.448 1.00 85.56 94 GLU A N 1
ATOM 745 C CA . GLU A 1 94 ? 11.330 4.122 1.865 1.00 85.56 94 GLU A CA 1
ATOM 746 C C . GLU A 1 94 ? 11.232 3.973 0.339 1.00 85.56 94 GLU A C 1
ATOM 748 O O . GLU A 1 94 ? 10.237 4.390 -0.262 1.00 85.56 94 GLU A O 1
ATOM 753 N N . LEU A 1 95 ? 12.239 3.373 -0.297 1.00 90.06 95 LEU A N 1
ATOM 754 C CA . LEU A 1 95 ? 12.270 3.176 -1.743 1.00 90.06 95 LEU A CA 1
ATOM 755 C C . LEU A 1 95 ? 11.424 1.973 -2.182 1.00 90.06 95 LEU A C 1
ATOM 757 O O . LEU A 1 95 ? 11.168 1.034 -1.421 1.00 90.06 95 LEU A O 1
ATOM 761 N N . GLY A 1 96 ? 10.992 2.020 -3.441 1.00 94.25 96 GLY A N 1
ATOM 762 C CA . GLY A 1 96 ? 10.317 0.912 -4.102 1.00 94.25 96 GLY A CA 1
ATOM 763 C C . GLY A 1 96 ? 8.811 0.842 -3.878 1.00 94.25 96 GLY A C 1
ATOM 764 O O . GLY A 1 96 ? 8.142 1.787 -3.442 1.00 94.25 96 GLY A O 1
ATOM 765 N N . VAL A 1 97 ? 8.266 -0.324 -4.212 1.00 96.19 97 VAL A N 1
ATOM 766 C CA . VAL A 1 97 ? 6.832 -0.622 -4.186 1.00 96.19 97 VAL A CA 1
ATOM 767 C C . VAL A 1 97 ? 6.541 -1.687 -3.131 1.00 96.19 97 VAL A C 1
ATOM 769 O O . VAL A 1 97 ? 7.337 -2.593 -2.880 1.00 96.19 97 VAL A O 1
ATOM 772 N N . THR A 1 98 ? 5.378 -1.585 -2.494 1.00 95.94 98 THR A N 1
ATOM 773 C CA . THR A 1 98 ? 4.906 -2.561 -1.511 1.00 95.94 98 THR A CA 1
ATOM 774 C C . THR A 1 98 ? 3.410 -2.821 -1.650 1.00 95.94 98 THR A C 1
ATOM 776 O O . THR A 1 98 ? 2.691 -2.080 -2.321 1.00 95.94 98 THR A O 1
ATOM 779 N N . LYS A 1 99 ? 2.925 -3.886 -1.006 1.00 94.94 99 LYS A N 1
ATOM 780 C CA . LYS A 1 99 ? 1.510 -4.259 -0.974 1.00 94.94 99 LYS A CA 1
ATOM 781 C C . LYS A 1 99 ? 1.045 -4.574 0.442 1.00 94.94 99 LYS A C 1
ATOM 783 O O . LYS A 1 99 ? 1.765 -5.195 1.220 1.00 94.94 99 LYS A O 1
ATOM 788 N N . LEU A 1 100 ? -0.204 -4.234 0.748 1.00 93.81 100 LEU A N 1
ATOM 789 C CA . LEU A 1 100 ? -0.862 -4.582 2.014 1.00 93.81 100 LEU A CA 1
ATOM 790 C C . LEU A 1 100 ? -1.293 -6.060 2.033 1.00 93.81 100 LEU A C 1
ATOM 792 O O . LEU A 1 100 ? -2.484 -6.373 1.999 1.00 93.81 100 LEU A O 1
ATOM 796 N N . GLN A 1 101 ? -0.319 -6.974 2.037 1.00 90.25 101 GLN A N 1
ATOM 797 C CA . GLN A 1 101 ? -0.533 -8.412 1.822 1.00 90.25 101 GLN A CA 1
ATOM 798 C C . GLN A 1 101 ? -1.442 -9.083 2.861 1.00 90.25 101 GLN A C 1
ATOM 800 O O . GLN A 1 101 ? -2.236 -9.944 2.496 1.00 90.25 101 GLN A O 1
ATOM 805 N N . ASN A 1 102 ? -1.386 -8.649 4.122 1.00 87.19 102 ASN A N 1
ATOM 806 C CA . ASN A 1 102 ? -2.133 -9.283 5.212 1.00 87.19 102 ASN A CA 1
ATOM 807 C C . ASN A 1 102 ? -3.620 -8.878 5.247 1.00 87.19 102 ASN A C 1
ATOM 809 O O . ASN A 1 102 ? -4.387 -9.453 6.012 1.00 87.19 102 ASN A O 1
ATOM 813 N N . THR A 1 103 ? -4.052 -7.888 4.448 1.00 89.88 103 THR A N 1
ATOM 814 C CA . THR A 1 103 ? -5.403 -7.306 4.579 1.00 89.88 103 THR A CA 1
ATOM 815 C C . THR A 1 103 ? -6.180 -7.188 3.272 1.00 89.88 103 THR A C 1
ATOM 817 O O . THR A 1 103 ? -7.247 -7.787 3.121 1.00 89.88 103 THR A O 1
ATOM 820 N N . CYS A 1 104 ? -5.732 -6.355 2.335 1.00 92.75 104 CYS A N 1
ATOM 821 C CA . CYS A 1 104 ? -6.483 -6.042 1.114 1.00 92.75 104 CYS A CA 1
ATOM 822 C C . CYS A 1 104 ? -5.679 -6.182 -0.177 1.00 92.75 104 CYS A C 1
ATOM 824 O O . CYS A 1 104 ? -6.276 -6.139 -1.248 1.00 92.75 104 CYS A O 1
ATOM 826 N N . GLY A 1 105 ? -4.358 -6.336 -0.094 1.00 92.56 105 GLY A N 1
ATOM 827 C CA . GLY A 1 105 ? -3.482 -6.517 -1.249 1.00 92.56 105 GLY A CA 1
ATOM 828 C C . GLY A 1 105 ? -3.294 -5.274 -2.124 1.00 92.56 105 GLY A C 1
ATOM 829 O O . GLY A 1 105 ? -2.691 -5.386 -3.187 1.00 92.56 105 GLY A O 1
ATOM 830 N N . HIS A 1 106 ? -3.784 -4.097 -1.714 1.00 95.25 106 HIS A N 1
ATOM 831 C CA . HIS A 1 106 ? -3.539 -2.859 -2.460 1.00 95.25 106 HIS A CA 1
ATOM 832 C C . HIS A 1 106 ? -2.050 -2.506 -2.475 1.00 95.25 106 HIS A C 1
ATOM 834 O O . HIS A 1 106 ? -1.352 -2.708 -1.478 1.00 95.25 106 HIS A O 1
ATOM 840 N N . ILE A 1 107 ? -1.600 -1.986 -3.618 1.00 96.44 107 ILE A N 1
ATOM 841 C CA . ILE A 1 107 ? -0.201 -1.692 -3.929 1.00 96.44 107 ILE A CA 1
ATOM 842 C C . ILE A 1 107 ? 0.029 -0.180 -3.878 1.00 96.44 107 ILE A C 1
ATOM 844 O O . ILE A 1 107 ? -0.787 0.587 -4.389 1.00 96.44 107 ILE A O 1
ATOM 848 N N . PHE A 1 108 ? 1.141 0.230 -3.273 1.00 96.69 108 PHE A N 1
ATOM 849 C CA . PHE A 1 108 ? 1.538 1.625 -3.087 1.00 96.69 108 PHE A CA 1
ATOM 850 C C . PHE A 1 108 ? 3.055 1.765 -3.234 1.00 96.69 108 PHE A C 1
ATOM 852 O O . PHE A 1 108 ? 3.790 0.785 -3.088 1.00 96.69 108 PHE A O 1
ATOM 859 N N . CYS A 1 109 ? 3.540 2.988 -3.451 1.00 95.88 109 CYS A N 1
ATOM 860 C CA . CYS A 1 109 ? 4.947 3.269 -3.189 1.00 95.88 109 CYS A CA 1
ATOM 861 C C . CYS A 1 109 ? 5.216 3.117 -1.681 1.00 95.88 109 CYS A C 1
ATOM 863 O O . CYS A 1 109 ? 4.346 3.396 -0.844 1.00 95.88 109 CYS A O 1
ATOM 865 N N . ARG A 1 110 ? 6.412 2.646 -1.328 1.00 95.25 110 ARG A N 1
ATOM 866 C CA . ARG A 1 110 ? 6.765 2.338 0.061 1.00 95.25 110 ARG A CA 1
ATOM 867 C C . ARG A 1 110 ? 6.786 3.598 0.927 1.00 95.25 110 ARG A C 1
ATOM 869 O O . ARG A 1 110 ? 6.237 3.577 2.027 1.00 95.25 110 ARG A O 1
ATOM 876 N N . LYS A 1 111 ? 7.310 4.704 0.399 1.00 94.00 111 LYS A N 1
ATOM 877 C CA . LYS A 1 111 ? 7.329 6.028 1.037 1.00 94.00 111 LYS A CA 1
ATOM 878 C C . LYS A 1 111 ? 5.954 6.488 1.531 1.00 94.00 111 LYS A C 1
ATOM 880 O O . LYS A 1 111 ? 5.788 6.775 2.715 1.00 94.00 111 LYS A O 1
ATOM 885 N N . ASP A 1 112 ? 4.951 6.527 0.655 1.00 95.19 112 ASP A N 1
ATOM 886 C CA . ASP A 1 112 ? 3.653 7.117 1.000 1.00 95.19 112 ASP A CA 1
ATOM 887 C C . ASP A 1 112 ? 2.853 6.252 1.970 1.00 95.19 112 ASP A C 1
ATOM 889 O O . ASP A 1 112 ? 2.263 6.777 2.913 1.00 95.19 112 ASP A O 1
ATOM 893 N N . ILE A 1 113 ? 2.832 4.927 1.775 1.00 94.88 113 ILE A N 1
ATOM 894 C CA . ILE A 1 113 ? 2.096 4.052 2.697 1.00 94.88 113 ILE A CA 1
ATOM 895 C C . ILE A 1 113 ? 2.758 4.012 4.076 1.00 94.88 113 ILE A C 1
ATOM 897 O O . ILE A 1 113 ? 2.064 3.938 5.087 1.00 94.88 113 ILE A O 1
ATOM 901 N N . THR A 1 114 ? 4.086 4.130 4.134 1.00 92.38 114 THR A N 1
ATOM 902 C CA . THR A 1 114 ? 4.821 4.241 5.399 1.00 92.38 114 THR A CA 1
ATOM 903 C C . THR A 1 114 ? 4.465 5.530 6.115 1.00 92.38 114 THR A C 1
ATOM 905 O O . THR A 1 114 ? 4.111 5.496 7.292 1.00 92.38 114 THR A O 1
ATOM 908 N N . LYS A 1 115 ? 4.485 6.658 5.398 1.00 92.75 115 LYS A N 1
ATOM 909 C CA . LYS A 1 115 ? 4.075 7.950 5.945 1.00 92.75 115 LYS A CA 1
ATOM 910 C C . LYS A 1 115 ? 2.638 7.904 6.466 1.00 92.75 115 LYS A C 1
ATOM 912 O O . LYS A 1 115 ? 2.392 8.323 7.591 1.00 92.75 115 LYS A O 1
ATOM 917 N N . TRP A 1 116 ? 1.721 7.319 5.700 1.00 93.19 116 TRP A N 1
ATOM 918 C CA . TRP A 1 116 ? 0.326 7.137 6.101 1.00 93.19 116 TRP A CA 1
ATOM 919 C C . TRP A 1 116 ? 0.189 6.357 7.418 1.00 93.19 116 TRP A C 1
ATOM 921 O O . TRP A 1 116 ? -0.523 6.781 8.327 1.00 93.19 116 TRP A O 1
ATOM 931 N N . ILE A 1 117 ? 0.913 5.240 7.551 1.00 91.38 117 ILE A N 1
ATOM 932 C CA . ILE A 1 117 ? 0.932 4.435 8.781 1.00 91.38 117 ILE A CA 1
ATOM 933 C C . ILE A 1 117 ? 1.528 5.238 9.943 1.00 91.38 117 ILE A C 1
ATOM 935 O O . ILE A 1 117 ? 0.955 5.239 11.029 1.00 91.38 117 ILE A O 1
ATOM 939 N N . MET A 1 118 ? 2.641 5.943 9.716 1.00 88.81 118 MET A N 1
ATOM 940 C CA . MET A 1 118 ? 3.341 6.749 10.727 1.00 88.81 118 MET A CA 1
ATOM 941 C C . MET A 1 118 ? 2.526 7.952 11.219 1.00 88.81 118 MET A C 1
ATOM 943 O O . MET A 1 118 ? 2.663 8.354 12.373 1.00 88.81 118 MET A O 1
ATOM 947 N N . GLU A 1 119 ? 1.648 8.504 10.380 1.00 89.38 119 GLU A N 1
ATOM 948 C CA . GLU A 1 119 ? 0.678 9.543 10.757 1.00 89.38 119 GLU A CA 1
ATOM 949 C C . GLU A 1 119 ? -0.449 8.999 11.662 1.00 89.38 119 GLU A C 1
ATOM 951 O O . GLU A 1 119 ? -1.252 9.764 12.202 1.00 89.38 119 GLU A O 1
ATOM 956 N N . GLY A 1 120 ? -0.470 7.683 11.900 1.00 84.38 120 GLY A N 1
ATOM 957 C CA . GLY A 1 120 ? -1.380 7.004 12.815 1.00 84.38 120 GLY A CA 1
ATOM 958 C C . GLY A 1 120 ? -2.647 6.482 12.148 1.00 84.38 120 GLY A C 1
ATOM 959 O O . GLY A 1 120 ? -3.561 6.049 12.853 1.00 84.38 120 GLY A O 1
ATOM 960 N N . HIS A 1 121 ? -2.723 6.504 10.815 1.00 88.94 121 HIS A N 1
ATOM 961 C CA . HIS A 1 121 ? -3.862 5.959 10.090 1.00 88.94 121 HIS A CA 1
ATOM 962 C C . HIS A 1 121 ? -3.843 4.427 10.111 1.00 88.94 121 HIS A C 1
ATOM 964 O O . HIS A 1 121 ? -2.880 3.788 9.693 1.00 88.94 121 HIS A O 1
ATOM 970 N N . ASP A 1 122 ? -4.946 3.821 10.549 1.00 89.00 122 ASP A N 1
ATOM 971 C CA . ASP A 1 122 ? -5.062 2.371 10.735 1.00 89.00 122 ASP A CA 1
ATOM 972 C C . ASP A 1 122 ? -5.868 1.665 9.645 1.00 89.00 122 ASP A C 1
ATOM 974 O O . ASP A 1 122 ? -6.264 0.511 9.817 1.00 89.00 122 ASP A O 1
ATOM 978 N N . SER A 1 123 ? -6.119 2.337 8.522 1.00 91.62 123 SER A N 1
ATOM 979 C CA . SER A 1 123 ? -6.888 1.794 7.404 1.00 91.62 123 SER A CA 1
ATOM 980 C C . SER A 1 123 ? -6.204 2.031 6.062 1.00 91.62 123 SER A C 1
ATOM 982 O O . SER A 1 123 ? -5.436 2.973 5.882 1.00 91.62 123 SER A O 1
ATOM 984 N N . CYS A 1 124 ? -6.482 1.152 5.101 1.00 93.81 124 CYS A N 1
ATOM 985 C CA . CYS A 1 124 ? -5.977 1.257 3.739 1.00 93.81 124 CYS A CA 1
ATOM 986 C C . CYS A 1 124 ? -6.497 2.541 3.055 1.00 93.81 124 CYS A C 1
ATOM 988 O O . CYS A 1 124 ? -7.718 2.721 3.001 1.00 93.81 124 CYS A O 1
ATOM 990 N N . PRO A 1 125 ? -5.628 3.364 2.436 1.00 94.69 125 PRO A N 1
ATOM 991 C CA . PRO A 1 125 ? -6.041 4.579 1.723 1.00 94.69 125 PRO A CA 1
ATOM 992 C C . PRO A 1 125 ? -7.068 4.328 0.610 1.00 94.69 125 PRO A C 1
ATOM 994 O O . PRO A 1 125 ? -7.941 5.156 0.367 1.00 94.69 125 PRO A O 1
ATOM 997 N N . SER A 1 126 ? -6.994 3.169 -0.054 1.00 94.19 126 SER A N 1
ATOM 998 C CA . SER A 1 126 ? -7.846 2.849 -1.205 1.00 94.19 126 SER A CA 1
ATOM 999 C C . SER A 1 126 ? -9.203 2.262 -0.822 1.00 94.19 126 SER A C 1
ATOM 1001 O O . SER A 1 126 ? -10.217 2.643 -1.396 1.00 94.19 126 SER A O 1
ATOM 1003 N N . CYS A 1 127 ? -9.251 1.323 0.128 1.00 94.00 127 CYS A N 1
ATOM 1004 C CA . CYS A 1 127 ? -10.487 0.591 0.445 1.00 94.00 127 CYS A CA 1
ATOM 1005 C C . CYS A 1 127 ? -10.974 0.747 1.884 1.00 94.00 127 CYS A C 1
ATOM 1007 O O . CYS A 1 127 ? -11.975 0.134 2.251 1.00 94.00 127 CYS A O 1
ATOM 1009 N N . ARG A 1 128 ? -10.265 1.525 2.710 1.00 91.88 128 ARG A N 1
ATOM 1010 C CA . ARG A 1 128 ? -10.577 1.774 4.127 1.00 91.88 128 ARG A CA 1
ATOM 1011 C C . ARG A 1 128 ? -10.643 0.516 5.000 1.00 91.88 128 ARG A C 1
ATOM 1013 O O . ARG A 1 128 ? -11.088 0.583 6.142 1.00 91.88 128 ARG A O 1
ATOM 1020 N N . ARG A 1 129 ? -10.178 -0.637 4.499 1.00 90.25 129 ARG A N 1
ATOM 1021 C CA . ARG A 1 129 ? -10.037 -1.852 5.310 1.00 90.25 129 ARG A CA 1
ATOM 1022 C C . ARG A 1 129 ? -8.978 -1.611 6.394 1.00 90.25 129 ARG A C 1
ATOM 1024 O O . ARG A 1 129 ? -7.922 -1.079 6.047 1.00 90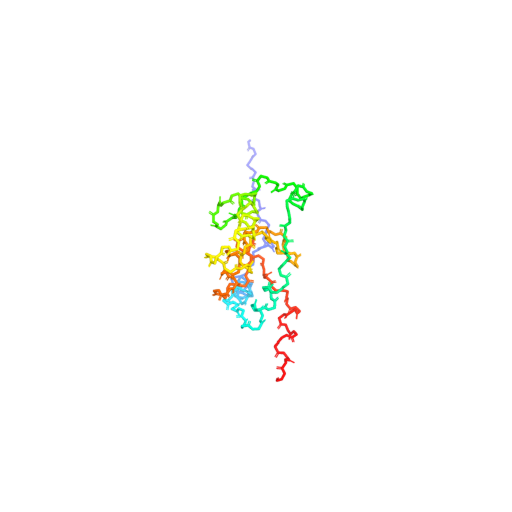.25 129 ARG A O 1
ATOM 1031 N N . PRO A 1 130 ? -9.225 -2.005 7.654 1.00 90.56 130 PRO A N 1
ATOM 1032 C CA . PRO A 1 130 ? -8.229 -1.923 8.716 1.00 90.56 130 PRO A CA 1
ATOM 1033 C C . PRO A 1 130 ? -6.904 -2.595 8.336 1.00 90.56 130 PRO A C 1
ATOM 1035 O O . PRO A 1 130 ? -6.916 -3.655 7.713 1.00 90.56 130 PRO A O 1
ATOM 1038 N N . LEU A 1 131 ? -5.781 -1.985 8.720 1.00 90.19 131 LEU A N 1
ATOM 1039 C CA . LEU A 1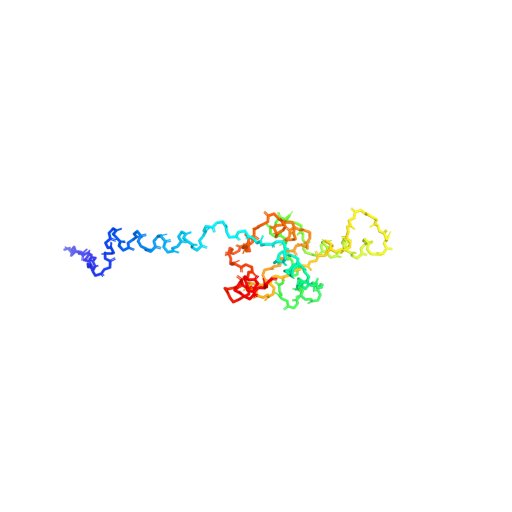 131 ? -4.425 -2.501 8.493 1.00 90.19 131 LEU A CA 1
ATOM 1040 C C . LEU A 1 131 ? -4.064 -3.649 9.441 1.00 90.19 131 LEU A C 1
ATOM 1042 O O . LEU A 1 131 ? -3.250 -4.489 9.082 1.00 90.19 131 LEU A O 1
ATOM 1046 N N . LEU A 1 132 ? -4.693 -3.685 10.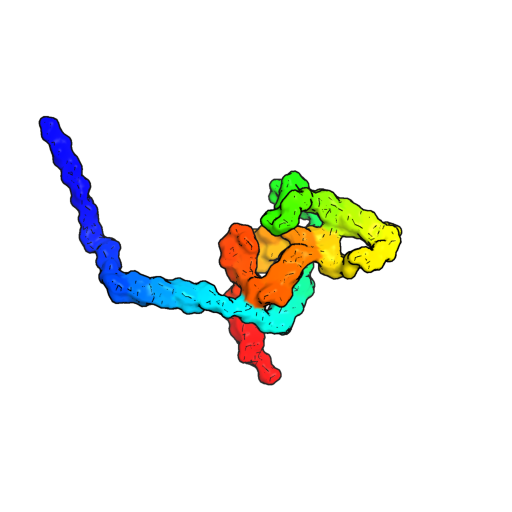618 1.00 85.56 132 LEU A N 1
ATOM 1047 C CA . LEU A 1 132 ? -4.598 -4.774 11.589 1.00 85.56 132 LEU A CA 1
ATOM 1048 C C . LEU A 1 132 ? -5.964 -5.421 11.777 1.00 85.56 132 LEU A C 1
ATOM 1050 O O . LEU A 1 132 ? -6.962 -4.711 11.974 1.00 85.56 132 LEU A O 1
ATOM 1054 N N . THR A 1 133 ? -5.982 -6.751 11.788 1.00 79.31 133 THR A N 1
ATOM 1055 C CA . THR A 1 133 ? -7.131 -7.543 12.233 1.00 79.31 133 THR A CA 1
ATOM 1056 C C . THR A 1 133 ? -7.385 -7.339 13.730 1.00 79.31 133 THR A C 1
ATOM 1058 O O . THR A 1 133 ? -6.510 -6.886 14.470 1.00 79.31 133 THR A O 1
ATOM 1061 N N . ASP A 1 134 ? -8.592 -7.654 14.211 1.00 69.69 134 ASP A N 1
ATOM 1062 C CA . ASP A 1 134 ? -8.910 -7.488 15.637 1.00 69.69 134 ASP A CA 1
ATOM 1063 C C . ASP A 1 134 ? -8.049 -8.398 16.544 1.00 69.69 134 ASP A C 1
ATOM 1065 O O . ASP A 1 134 ? -7.764 -8.018 17.678 1.00 69.69 134 ASP A O 1
ATOM 1069 N N . VAL A 1 135 ? -7.560 -9.535 16.029 1.00 67.38 135 VAL A N 1
ATOM 1070 C CA . VAL A 1 135 ? -6.652 -10.452 16.748 1.00 67.38 135 VAL A CA 1
ATOM 1071 C C . VAL A 1 135 ? -5.282 -9.803 16.968 1.00 67.38 135 VAL A C 1
ATOM 1073 O O . VAL A 1 135 ? -4.828 -9.679 18.102 1.00 67.38 135 VAL A O 1
ATOM 1076 N N . GLU A 1 136 ? -4.673 -9.256 15.912 1.00 70.88 136 GLU A N 1
ATOM 1077 C CA . GLU A 1 136 ? -3.355 -8.598 15.982 1.00 70.88 136 GLU A CA 1
ATOM 1078 C C . GLU A 1 136 ? -3.346 -7.353 16.886 1.00 70.88 136 GLU A C 1
ATOM 1080 O O . GLU A 1 136 ? -2.297 -6.935 17.393 1.00 70.88 136 GLU A O 1
ATOM 1085 N N . ARG A 1 137 ? -4.524 -6.749 17.093 1.00 64.88 137 ARG A N 1
ATOM 1086 C CA . ARG A 1 137 ? -4.721 -5.645 18.037 1.00 64.88 137 ARG A CA 1
ATOM 1087 C C . ARG A 1 137 ? -4.760 -6.129 19.486 1.00 64.88 137 ARG A C 1
ATOM 1089 O O . ARG A 1 137 ? -4.210 -5.445 20.344 1.00 64.88 137 ARG A O 1
ATOM 1096 N N . GLN A 1 138 ? -5.394 -7.271 19.757 1.00 60.16 138 GLN A N 1
ATOM 1097 C CA . GLN A 1 138 ? -5.518 -7.831 21.107 1.00 60.16 138 GLN A CA 1
ATOM 1098 C C . GLN A 1 138 ? -4.190 -8.395 21.624 1.00 60.16 138 GLN A C 1
ATOM 1100 O O . GLN A 1 138 ? -3.836 -8.113 22.767 1.00 60.16 138 GLN A O 1
ATOM 1105 N N . ASP A 1 139 ? -3.409 -9.073 20.778 1.00 58.69 139 ASP A N 1
ATOM 1106 C CA . ASP A 1 139 ? -2.098 -9.629 21.161 1.00 58.69 139 ASP A CA 1
ATOM 1107 C C . ASP A 1 139 ? -1.087 -8.558 21.622 1.00 58.69 139 ASP A C 1
ATOM 1109 O O . ASP A 1 139 ? -0.205 -8.832 22.431 1.00 58.69 139 ASP A O 1
ATOM 1113 N N . ASN A 1 140 ? -1.230 -7.310 21.163 1.00 53.28 140 ASN A N 1
ATOM 1114 C CA . ASN A 1 140 ? -0.348 -6.201 21.552 1.00 53.28 140 ASN A CA 1
ATOM 1115 C C . ASN A 1 140 ? -0.852 -5.374 22.748 1.00 53.28 140 ASN A C 1
ATOM 1117 O O . ASN A 1 140 ? -0.079 -4.606 23.311 1.00 53.28 140 ASN A O 1
ATOM 1121 N N . ALA A 1 141 ? -2.121 -5.504 23.150 1.00 53.16 141 ALA A N 1
ATOM 1122 C CA . ALA A 1 141 ? -2.654 -4.825 24.339 1.00 53.16 141 ALA A CA 1
ATOM 1123 C C . ALA A 1 141 ? -2.336 -5.577 25.647 1.00 53.16 141 ALA A C 1
ATOM 1125 O O . ALA A 1 141 ? -2.527 -5.033 26.732 1.00 53.16 141 ALA A O 1
ATOM 1126 N N . VAL A 1 142 ? -1.864 -6.825 25.540 1.00 49.16 142 VAL A N 1
ATOM 1127 C CA . VAL A 1 142 ? -1.589 -7.747 26.658 1.00 49.16 142 VAL A CA 1
ATOM 1128 C C . VAL A 1 142 ? -0.083 -8.043 26.773 1.00 49.16 142 VAL A C 1
ATOM 1130 O O . VAL A 1 142 ? 0.323 -9.118 27.201 1.00 49.16 142 VAL A O 1
ATOM 1133 N N . SER A 1 143 ? 0.779 -7.100 26.382 1.00 40.19 143 SER A N 1
ATOM 1134 C CA . SER A 1 143 ? 2.203 -7.157 26.746 1.00 40.19 143 SER A CA 1
ATOM 1135 C C . SER A 1 143 ? 2.441 -6.326 28.021 1.00 40.19 143 SER A C 1
ATOM 1137 O O . SER A 1 143 ? 2.021 -5.167 28.037 1.00 40.19 143 SER A O 1
ATOM 1139 N N . PRO A 1 144 ? 3.020 -6.912 29.090 1.00 44.00 144 PRO A N 1
ATOM 1140 C CA . PRO A 1 144 ? 3.211 -6.268 30.395 1.00 44.00 144 PRO A CA 1
ATOM 1141 C C . PRO A 1 144 ? 4.280 -5.169 30.402 1.00 44.00 144 PRO A C 1
ATOM 1143 O O . PRO A 1 144 ? 5.203 -5.220 29.557 1.00 44.00 144 PRO A O 1
#

Radius of gyration: 21.87 Å; chains: 1; bounding box: 80×23×47 Å

pLDDT: mean 79.92, std 17.1, range [39.19, 96.88]

Secondary structure (DSSP, 8-state):
---------GGG---HHHHHHHHHHHHHHHS--PPPHHHHHHHHHH--EE-HHHHHHTT-TT-B-TTT--BHHHHHHHHHHHHHTT-TTS-GGG-SEEE-TTTT--EEEHHHHHHHHHTT--B-TTT--BSS-HHHHHHHHT--

Sequence (144 aa):
MAEQHLELDPQFLLSAREIDEVVSQFRLRTSDRRLSHQQMQKLFSELPKVTEADLIASDRHDGVCPICFNTLLAILAEEETAHVMDSPTHPVEELGVTKLQNTCGHIFCRKDITKWIMEGHDSCPSCRRPLLTDVERQDNAVSP

Organism: NCBI:txid930991

InterPro domains:
  IPR001841 Zinc finger, RING-type [PS50089] (65-128)
  IPR013083 Zinc finger, RING/FYVE/PHD-type [G3DSA:3.30.40.10] (63-137)
  IPR018957 Zinc finger, C3HC4 RING-type [PF00097] (65-127)

Foldseek 3Di:
DDDDPPDDDPPPPDPPVSVVVVVVVVCVVVPLQFDDPVRLVVLLVPWDAADCVNCVVVVNNQPAAPPPRHGLVVQNVVLVVCVVVVPPPDDNSQGHKTFLVVWDRDIHRSNPVSVCNVVRQQADPPPRTGSDDPVRVVVVVPDD